Protein AF-A0A659UKP2-F1 (afdb_monomer)

Secondary structure (DSSP, 8-state):
---SEEEEE-SSSEEEEETTT--EEEEEEETTEEEEEPPHHHHHHHHHHHHHHHHHHHHHHHHHHHHHHHHHHHHHHHSPPHHHHHHHHHHHHHHH-

Sequence (97 aa):
ETDRYRLEKSATGYIRMDTQTGAMSICEERSGQLVCKMAADERAAYQDEVDRLQASMKAMDERVTRLENSLSARLESKLPSEEDFNKTMSYMERFLK

Structure (mmCIF, N/CA/C/O backbone):
data_AF-A0A659UKP2-F1
#
_entry.id   AF-A0A659UKP2-F1
#
loop_
_atom_site.group_PDB
_atom_site.id
_atom_site.type_symbol
_atom_site.label_atom_id
_atom_site.label_alt_id
_atom_site.label_comp_id
_atom_site.label_asym_id
_atom_site.label_entity_id
_atom_site.label_seq_id
_atom_site.pdbx_PDB_ins_code
_atom_site.Cartn_x
_atom_site.Cartn_y
_atom_site.Cartn_z
_atom_site.occupancy
_atom_site.B_iso_or_equiv
_atom_site.auth_seq_id
_atom_site.auth_comp_id
_atom_site.auth_asym_id
_atom_site.auth_atom_id
_atom_site.pdbx_PDB_model_num
ATOM 1 N N . GLU A 1 1 ? -21.501 16.926 7.391 1.00 46.84 1 GLU A N 1
ATOM 2 C CA . GLU A 1 1 ? -20.399 16.152 7.987 1.00 46.84 1 GLU A CA 1
ATOM 3 C C . GLU A 1 1 ? -20.988 14.817 8.412 1.00 46.84 1 GLU A C 1
ATOM 5 O O . GLU A 1 1 ? -21.889 14.799 9.237 1.00 46.84 1 GLU A O 1
ATOM 10 N N . THR A 1 2 ? -20.674 13.734 7.704 1.00 59.88 2 THR A N 1
ATOM 11 C CA . THR A 1 2 ? -21.213 12.403 8.023 1.00 59.88 2 THR A CA 1
ATOM 12 C C . THR A 1 2 ? -20.352 11.792 9.114 1.00 59.88 2 THR A C 1
ATOM 14 O O . THR A 1 2 ? -19.177 11.526 8.860 1.00 59.88 2 THR A O 1
ATOM 17 N N . ASP A 1 3 ? -20.929 11.573 10.296 1.00 82.12 3 ASP A N 1
ATOM 18 C CA . ASP A 1 3 ? -20.297 10.810 11.373 1.00 82.12 3 ASP A CA 1
ATOM 19 C C . ASP A 1 3 ? -19.923 9.417 10.852 1.00 82.12 3 ASP A C 1
ATOM 21 O O . ASP A 1 3 ? -20.759 8.519 10.698 1.00 82.12 3 ASP A O 1
ATOM 25 N N . ARG A 1 4 ? -18.639 9.255 10.518 1.00 85.31 4 ARG A N 1
ATOM 26 C CA . ARG A 1 4 ? -18.093 8.006 9.981 1.00 85.31 4 ARG A CA 1
ATOM 27 C C . ARG A 1 4 ? -18.159 6.880 11.007 1.00 85.31 4 ARG A C 1
ATOM 29 O O . ARG A 1 4 ? -18.261 5.723 10.629 1.00 85.31 4 ARG A O 1
ATOM 36 N N . TYR A 1 5 ? -18.100 7.201 12.294 1.00 87.12 5 TYR A N 1
ATOM 37 C CA . TYR A 1 5 ? -18.117 6.203 13.353 1.00 87.12 5 TYR A CA 1
ATOM 38 C C . TYR A 1 5 ? -19.330 6.397 14.249 1.00 87.12 5 TYR A C 1
ATOM 40 O O . TYR A 1 5 ? -19.558 7.485 14.768 1.00 87.12 5 TYR A O 1
ATOM 48 N N . ARG A 1 6 ? -20.077 5.315 14.469 1.00 89.12 6 ARG A N 1
ATOM 49 C CA . ARG A 1 6 ? -21.192 5.263 15.414 1.00 89.12 6 ARG A CA 1
ATOM 50 C C . ARG A 1 6 ? -20.811 4.394 16.602 1.00 89.12 6 ARG A C 1
ATOM 52 O O . ARG A 1 6 ? -20.290 3.296 16.416 1.00 89.12 6 ARG A O 1
ATOM 59 N N . LEU A 1 7 ? -21.070 4.882 17.810 1.00 89.50 7 LEU A N 1
ATOM 60 C CA . LEU A 1 7 ? -20.814 4.150 19.045 1.00 89.50 7 LEU A CA 1
ATOM 61 C C . LEU A 1 7 ? -22.141 3.727 19.680 1.00 89.50 7 LEU A C 1
ATOM 63 O O . LEU A 1 7 ? -23.002 4.573 19.912 1.00 89.50 7 LEU A O 1
ATOM 67 N N . GLU A 1 8 ? -22.300 2.444 19.993 1.00 89.25 8 GLU A N 1
ATOM 68 C CA . GLU A 1 8 ? -23.457 1.928 20.727 1.00 89.25 8 GLU A CA 1
ATOM 69 C C . GLU A 1 8 ? -23.027 1.146 21.966 1.00 89.25 8 GLU A C 1
ATOM 71 O O . GLU A 1 8 ? -22.013 0.450 21.978 1.00 89.25 8 GLU A O 1
ATOM 76 N N . LYS A 1 9 ? -23.802 1.278 23.043 1.00 88.69 9 LYS A N 1
ATOM 77 C CA . LYS A 1 9 ? -23.562 0.555 24.292 1.00 88.69 9 LYS A CA 1
ATOM 78 C C . LYS A 1 9 ? -24.114 -0.866 24.169 1.00 88.69 9 LYS A C 1
ATOM 80 O O . LYS A 1 9 ? -25.272 -1.038 23.802 1.00 88.69 9 LYS A O 1
ATOM 85 N N . SER A 1 10 ? -23.309 -1.872 24.504 1.00 83.31 10 SER A N 1
ATOM 86 C CA . SER A 1 10 ? -23.717 -3.281 24.535 1.00 83.31 10 SER A CA 1
ATOM 87 C C . SER A 1 10 ? -23.745 -3.816 25.971 1.00 83.31 10 SER A C 1
ATOM 89 O O . SER A 1 10 ? -23.403 -3.113 26.923 1.00 83.31 10 SER A O 1
ATOM 91 N N . ALA A 1 11 ? -24.154 -5.075 26.146 1.00 79.88 11 ALA A N 1
ATOM 92 C CA . ALA A 1 11 ? -24.189 -5.720 27.459 1.00 79.88 11 ALA A CA 1
ATOM 93 C C . ALA A 1 11 ? -22.798 -5.869 28.108 1.00 79.88 11 ALA A C 1
ATOM 95 O O . ALA A 1 11 ? -22.697 -5.910 29.331 1.00 79.88 11 ALA A O 1
ATOM 96 N N . THR A 1 12 ? -21.732 -5.952 27.306 1.00 75.44 12 THR A N 1
ATOM 97 C CA . THR A 1 12 ? -20.364 -6.248 27.767 1.00 75.44 12 THR A CA 1
ATOM 98 C C . THR A 1 12 ? -19.380 -5.093 27.568 1.00 75.44 12 THR A C 1
ATOM 100 O O . THR A 1 12 ? -18.218 -5.218 27.946 1.00 75.44 12 THR A O 1
ATOM 103 N N . GLY A 1 13 ? -19.816 -3.966 27.000 1.00 84.56 13 GLY A N 1
ATOM 104 C CA . GLY A 1 13 ? -18.958 -2.816 26.722 1.00 84.56 13 GLY A CA 1
ATOM 105 C C . GLY A 1 13 ? -19.581 -1.879 25.695 1.00 84.56 13 GLY A C 1
ATOM 106 O O . GLY A 1 13 ? -20.751 -1.509 25.799 1.00 84.56 13 GLY A O 1
ATOM 107 N N . TYR A 1 14 ? -18.798 -1.501 24.692 1.00 89.75 14 TYR A N 1
ATOM 108 C CA . TYR A 1 14 ? -19.236 -0.644 23.595 1.00 89.75 14 TYR A CA 1
ATOM 109 C C . TYR A 1 14 ? -18.950 -1.311 22.253 1.00 89.75 14 TYR A C 1
ATOM 111 O O . TYR A 1 14 ? -18.013 -2.094 22.121 1.00 89.75 14 TYR A O 1
ATOM 119 N N . ILE A 1 15 ? -19.753 -0.992 21.248 1.00 89.06 15 ILE A N 1
ATOM 120 C CA . ILE A 1 15 ? -19.542 -1.389 19.860 1.00 89.06 15 ILE A CA 1
ATOM 121 C C . ILE A 1 15 ? -19.331 -0.115 19.053 1.00 89.06 15 ILE A C 1
ATOM 123 O O . ILE A 1 15 ? -20.155 0.798 19.093 1.00 89.06 15 ILE A O 1
ATOM 127 N N . ARG A 1 16 ? -18.218 -0.048 18.326 1.00 89.25 16 ARG A N 1
ATOM 128 C CA . ARG A 1 16 ? -17.949 1.000 17.341 1.00 89.25 16 ARG A CA 1
ATOM 129 C C . ARG A 1 16 ? -18.208 0.438 15.952 1.00 89.25 16 ARG A C 1
ATOM 131 O O . ARG A 1 16 ? -17.604 -0.565 15.600 1.00 89.25 16 ARG A O 1
ATOM 138 N N . MET A 1 17 ? -19.037 1.107 15.165 1.00 87.12 17 MET A N 1
ATOM 139 C CA . MET A 1 17 ? -19.316 0.759 13.774 1.00 87.12 17 MET A CA 1
ATOM 140 C C . MET A 1 17 ? -18.786 1.849 12.839 1.00 87.12 17 MET A C 1
ATOM 142 O O . MET A 1 17 ? -19.101 3.023 13.041 1.00 87.12 17 MET A O 1
ATOM 146 N N . ASP A 1 18 ? -18.010 1.477 11.821 1.00 86.88 18 ASP A N 1
ATOM 147 C CA . ASP A 1 18 ? -17.703 2.359 10.686 1.00 86.88 18 ASP A CA 1
ATOM 148 C C . ASP A 1 18 ? -18.903 2.353 9.721 1.00 86.88 18 ASP A C 1
ATOM 150 O O . ASP A 1 18 ? -19.259 1.319 9.158 1.00 86.88 18 ASP A O 1
ATOM 154 N N . THR A 1 19 ? -19.559 3.500 9.546 1.00 86.44 19 THR A N 1
ATOM 155 C CA . THR A 1 19 ? -20.766 3.656 8.719 1.00 86.44 19 THR A CA 1
ATOM 156 C C . THR A 1 19 ? -20.485 3.564 7.218 1.00 86.44 19 THR A C 1
ATOM 158 O O . THR A 1 19 ? -21.426 3.427 6.439 1.00 86.44 19 THR A O 1
ATOM 161 N N . GLN A 1 20 ? -19.216 3.611 6.800 1.00 84.56 20 GLN A N 1
ATOM 162 C CA . GLN A 1 20 ? -18.814 3.462 5.401 1.00 84.56 20 GLN A CA 1
ATOM 163 C C . GLN A 1 20 ? -18.540 2.005 5.032 1.00 84.56 20 GLN A C 1
ATOM 165 O O . GLN A 1 20 ? -18.859 1.590 3.921 1.00 84.56 20 GLN A O 1
ATOM 170 N N . THR A 1 21 ? -17.941 1.234 5.944 1.00 81.62 21 THR A N 1
ATOM 171 C CA . THR A 1 21 ? -17.514 -0.149 5.668 1.00 81.62 21 THR A CA 1
ATOM 172 C C . THR A 1 21 ? -18.398 -1.205 6.329 1.00 81.62 21 THR A C 1
ATOM 174 O O . THR A 1 21 ? -18.353 -2.365 5.934 1.00 81.62 21 THR A O 1
ATOM 177 N N . GLY A 1 22 ? -19.192 -0.828 7.337 1.00 85.00 22 GLY A N 1
ATOM 178 C CA . GLY A 1 22 ? -19.959 -1.755 8.174 1.00 85.00 22 GLY A CA 1
ATOM 179 C C . GLY A 1 22 ? -19.111 -2.511 9.202 1.00 85.00 22 GLY A C 1
ATOM 180 O O . GLY A 1 22 ? -19.635 -3.367 9.912 1.00 85.00 22 GLY A O 1
ATOM 181 N N . ALA A 1 23 ? -17.812 -2.212 9.302 1.00 80.94 23 ALA A N 1
ATOM 182 C CA . ALA A 1 23 ? -16.916 -2.888 10.230 1.00 80.94 23 ALA A CA 1
ATOM 183 C C . ALA A 1 23 ? -17.274 -2.554 11.686 1.00 80.94 23 ALA A C 1
ATOM 185 O O . ALA A 1 23 ? -17.458 -1.385 12.038 1.00 80.94 23 ALA A O 1
ATOM 186 N N . MET A 1 24 ? -17.370 -3.584 12.531 1.00 84.56 24 MET A N 1
ATOM 187 C CA . MET A 1 24 ? -17.715 -3.461 13.947 1.00 84.56 24 MET A CA 1
ATOM 188 C C . MET A 1 24 ? -16.522 -3.830 14.827 1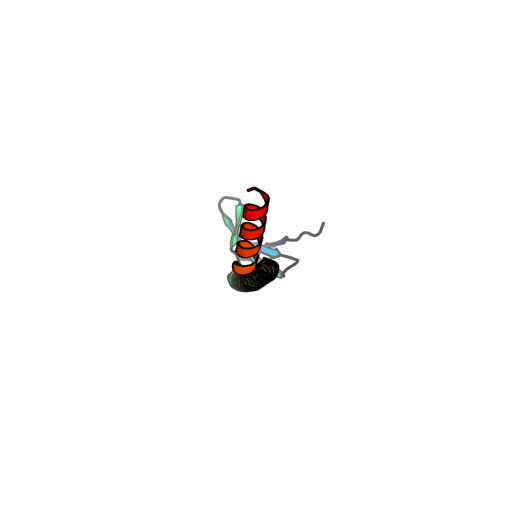.00 84.56 24 MET A C 1
ATOM 190 O O . MET A 1 24 ? -15.962 -4.913 14.701 1.00 84.56 24 MET A O 1
ATOM 194 N N . SER A 1 25 ? -16.170 -2.961 15.769 1.00 84.12 25 SER A N 1
ATOM 195 C CA . SER A 1 25 ? -15.134 -3.196 16.776 1.00 84.12 25 SER A CA 1
ATOM 196 C C . SER A 1 25 ? -15.765 -3.246 18.169 1.00 84.12 25 SER A C 1
ATOM 198 O O . SER A 1 25 ? -16.612 -2.413 18.493 1.00 84.12 25 SER A O 1
ATOM 200 N N . ILE A 1 26 ? -15.324 -4.174 19.022 1.00 86.62 26 ILE A N 1
ATOM 201 C CA . ILE A 1 26 ? -15.719 -4.201 20.438 1.00 86.62 26 ILE A CA 1
ATOM 202 C C . ILE A 1 26 ? -14.745 -3.328 21.222 1.00 86.62 26 ILE A C 1
ATOM 204 O O . ILE A 1 26 ? -13.528 -3.512 21.141 1.00 86.62 26 ILE A O 1
ATOM 208 N N . CYS A 1 27 ? -15.274 -2.388 21.993 1.00 87.69 27 CYS A N 1
ATOM 209 C CA . CYS A 1 27 ? -14.499 -1.466 22.797 1.00 87.69 27 CYS A CA 1
ATOM 210 C C . CYS A 1 27 ? -14.766 -1.658 24.289 1.00 87.69 27 CYS A C 1
ATOM 212 O O . CYS A 1 27 ? -15.901 -1.843 24.730 1.00 87.69 27 CYS A O 1
ATOM 214 N N . GLU A 1 28 ? -13.691 -1.595 25.065 1.00 87.50 28 GLU A N 1
ATOM 215 C CA . GLU A 1 28 ? -13.691 -1.705 26.520 1.00 87.50 28 GLU A CA 1
ATOM 216 C C . GLU A 1 28 ? -13.171 -0.397 27.112 1.00 87.50 28 GLU A C 1
ATOM 218 O O . GLU A 1 28 ? -12.265 0.229 26.558 1.00 87.50 28 GLU A O 1
ATOM 223 N N . GLU A 1 29 ? -13.709 0.011 28.257 1.00 85.56 29 GLU A N 1
ATOM 224 C CA . GLU A 1 29 ? -13.163 1.146 28.992 1.00 85.56 29 GLU A CA 1
ATOM 225 C C . GLU A 1 29 ? -11.923 0.703 29.777 1.00 85.56 29 GLU A C 1
ATOM 227 O O . GLU A 1 29 ? -11.964 -0.242 30.567 1.00 85.56 29 GLU A O 1
ATOM 232 N N . ARG A 1 30 ? -10.793 1.367 29.537 1.00 84.81 30 ARG A N 1
ATOM 233 C CA . ARG A 1 30 ? -9.517 1.122 30.210 1.00 84.81 30 ARG A CA 1
ATOM 234 C C . ARG A 1 30 ? -8.915 2.457 30.611 1.00 84.81 30 ARG A C 1
ATOM 236 O O . ARG A 1 30 ? -8.678 3.310 29.763 1.00 84.81 30 ARG A O 1
ATOM 243 N N . SER A 1 31 ? -8.670 2.636 31.907 1.00 85.88 31 SER A N 1
ATOM 244 C CA . SER A 1 31 ? -8.059 3.858 32.452 1.00 85.88 31 SER A CA 1
ATOM 245 C C . SER A 1 31 ? -8.794 5.149 32.051 1.00 85.88 31 SER A C 1
ATOM 247 O O . SER A 1 31 ? -8.159 6.154 31.742 1.00 85.88 31 SER A O 1
ATOM 249 N N . GLY A 1 32 ? -10.133 5.116 32.016 1.00 85.00 32 GLY A N 1
ATOM 250 C CA . GLY A 1 32 ? -10.966 6.263 31.629 1.00 85.00 32 GLY A CA 1
ATOM 251 C C . GLY A 1 32 ? -10.951 6.592 30.131 1.00 85.00 32 GLY A C 1
ATOM 252 O O . GLY A 1 32 ? -11.417 7.657 29.735 1.00 85.00 32 GLY A O 1
ATOM 253 N N . GLN A 1 33 ? -10.408 5.705 29.292 1.00 83.81 33 GLN A N 1
ATOM 254 C CA . GLN A 1 33 ? -10.441 5.819 27.836 1.00 83.81 33 GLN A CA 1
ATOM 255 C C . GLN A 1 33 ? -11.112 4.598 27.217 1.00 83.81 33 GLN A C 1
ATOM 257 O O . GLN A 1 33 ? -10.982 3.476 27.707 1.00 83.81 33 GLN A O 1
ATOM 262 N N . LEU A 1 34 ? -11.809 4.808 26.105 1.00 83.00 34 LEU A N 1
ATOM 263 C CA . LEU A 1 34 ? -12.421 3.721 25.361 1.00 83.00 34 LEU A CA 1
ATOM 264 C C . LEU A 1 34 ? -11.408 3.115 24.383 1.00 83.00 34 LEU A C 1
ATOM 266 O O . LEU A 1 34 ? -10.956 3.782 23.454 1.00 83.00 34 LEU A O 1
ATOM 270 N N . VAL A 1 35 ? -11.063 1.844 24.580 1.00 85.62 35 VAL A N 1
ATOM 271 C CA . VAL A 1 35 ? -10.093 1.115 23.755 1.00 85.62 35 VAL A CA 1
ATOM 272 C C . VAL A 1 35 ? -10.822 0.067 22.924 1.00 85.62 35 VAL A C 1
ATOM 274 O O . VAL A 1 35 ? -11.346 -0.910 23.457 1.00 85.62 35 VAL A O 1
ATOM 277 N N . CYS A 1 36 ? -10.841 0.261 21.606 1.00 85.00 36 CYS A N 1
ATOM 278 C CA . CYS A 1 36 ? -11.460 -0.661 20.658 1.00 85.00 36 CYS A CA 1
ATOM 279 C C . CYS A 1 36 ? -10.471 -1.740 20.213 1.00 85.00 36 CYS A C 1
ATOM 281 O O . CYS A 1 36 ? -9.420 -1.434 19.652 1.00 85.00 36 CYS A O 1
ATOM 283 N N . LYS A 1 37 ? -10.815 -3.012 20.433 1.00 75.25 37 LYS A N 1
ATOM 284 C CA . LYS A 1 37 ? -10.113 -4.136 1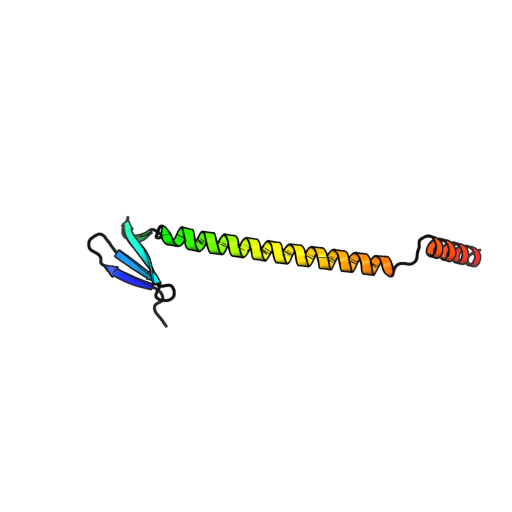9.810 1.00 75.25 37 LYS A CA 1
ATOM 285 C C . LYS A 1 37 ? -10.589 -4.253 18.365 1.00 75.25 37 LYS A C 1
ATOM 287 O O . LYS A 1 37 ? -11.794 -4.294 18.118 1.00 75.25 37 LYS A O 1
ATOM 292 N N . MET A 1 38 ? -9.642 -4.320 17.433 1.00 67.69 38 MET A N 1
ATOM 293 C CA . MET A 1 38 ? -9.938 -4.665 16.041 1.00 67.69 38 MET A CA 1
ATOM 294 C C . MET A 1 38 ? -10.617 -6.034 16.005 1.00 67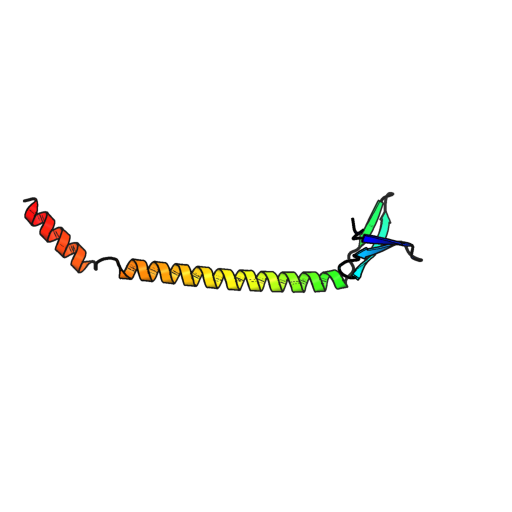.69 38 MET A C 1
ATOM 296 O O . MET A 1 38 ? -10.169 -6.957 16.698 1.00 67.69 38 MET A O 1
ATOM 300 N N . ALA A 1 39 ? -11.701 -6.162 15.242 1.00 65.38 39 ALA A N 1
ATOM 301 C CA . ALA A 1 39 ? -12.348 -7.457 15.073 1.00 65.38 39 ALA A CA 1
ATOM 302 C C . ALA A 1 39 ? -11.383 -8.411 14.359 1.00 65.38 39 ALA A C 1
ATOM 304 O O . ALA A 1 39 ? -10.589 -7.994 13.516 1.00 65.38 39 ALA A O 1
ATOM 305 N N . ALA A 1 40 ? -11.419 -9.697 14.707 1.00 57.97 40 ALA A N 1
ATOM 306 C CA . ALA A 1 40 ? -10.550 -10.696 14.083 1.00 57.97 40 ALA A CA 1
ATOM 307 C C . ALA A 1 40 ? -10.710 -10.720 12.548 1.00 57.97 40 ALA A C 1
ATOM 309 O O . ALA A 1 40 ? -9.723 -10.891 11.836 1.00 57.97 40 ALA A O 1
ATOM 310 N N . ASP A 1 41 ? -11.918 -10.436 12.061 1.00 56.31 41 ASP A N 1
ATOM 311 C CA . ASP A 1 41 ? -12.270 -10.414 10.639 1.00 56.31 41 ASP A CA 1
ATOM 312 C C . ASP A 1 41 ? -11.647 -9.226 9.889 1.00 56.31 41 ASP A C 1
ATOM 314 O O . ASP A 1 41 ? -11.336 -9.330 8.703 1.00 56.31 41 ASP A O 1
ATOM 318 N N . GLU A 1 42 ? -11.367 -8.115 10.582 1.00 63.12 42 GLU A N 1
ATOM 319 C CA . GLU A 1 42 ? -10.662 -6.978 9.982 1.00 63.12 42 GLU A CA 1
ATOM 320 C C . GLU A 1 42 ? -9.233 -7.375 9.598 1.00 63.12 42 GLU A C 1
ATOM 322 O O . GLU A 1 42 ? -8.733 -6.923 8.574 1.00 63.12 42 GLU A O 1
ATOM 327 N N . ARG A 1 43 ? -8.576 -8.270 10.353 1.00 71.06 43 ARG A N 1
ATOM 328 C CA . ARG A 1 43 ? -7.212 -8.713 10.011 1.00 71.06 43 ARG A CA 1
ATOM 329 C C . ARG A 1 43 ? -7.156 -9.472 8.692 1.00 71.06 43 ARG A C 1
ATOM 331 O O . ARG A 1 43 ? -6.191 -9.282 7.963 1.00 71.06 43 ARG A O 1
ATOM 338 N N . ALA A 1 44 ? -8.155 -10.301 8.393 1.00 74.62 44 ALA A N 1
ATOM 339 C CA . ALA A 1 44 ? -8.208 -11.032 7.129 1.00 74.62 44 ALA A CA 1
ATOM 340 C C . ALA A 1 44 ? -8.402 -10.067 5.951 1.00 74.62 44 ALA A C 1
ATOM 342 O O . ALA A 1 44 ? -7.613 -10.087 5.015 1.00 74.62 44 ALA A O 1
ATOM 343 N N . ALA A 1 45 ? -9.355 -9.135 6.060 1.00 74.94 45 ALA A N 1
ATOM 344 C CA . ALA A 1 45 ? -9.573 -8.115 5.034 1.00 74.94 45 ALA A CA 1
ATOM 345 C C . ALA A 1 45 ? -8.344 -7.208 4.824 1.00 74.94 45 ALA A C 1
ATOM 347 O O . ALA A 1 45 ? -8.014 -6.852 3.693 1.00 74.94 45 ALA A O 1
ATOM 348 N N . TYR A 1 46 ? -7.637 -6.848 5.903 1.00 80.44 46 TYR A N 1
ATOM 349 C CA . TYR A 1 46 ? -6.381 -6.105 5.796 1.00 80.44 46 TYR A CA 1
ATOM 350 C C . TYR A 1 46 ? -5.271 -6.936 5.155 1.00 80.44 46 TYR A C 1
ATOM 352 O O . TYR A 1 46 ? -4.507 -6.389 4.365 1.00 80.44 46 TYR A O 1
ATOM 360 N N . GLN A 1 47 ? -5.176 -8.229 5.468 1.00 84.81 47 GLN A N 1
ATOM 361 C CA . GLN A 1 47 ? -4.188 -9.108 4.852 1.00 84.81 47 GLN A CA 1
ATOM 362 C C . GLN A 1 47 ? -4.443 -9.261 3.348 1.00 84.81 47 GLN A C 1
ATOM 364 O O . GLN A 1 47 ? -3.510 -9.108 2.568 1.00 84.81 47 GLN A O 1
ATOM 369 N N . ASP A 1 48 ? -5.698 -9.446 2.938 1.00 87.69 48 ASP A N 1
ATOM 370 C CA . ASP A 1 48 ? -6.076 -9.539 1.524 1.00 87.69 48 ASP A CA 1
ATOM 371 C C . ASP A 1 48 ? -5.721 -8.256 0.753 1.00 87.69 48 ASP A C 1
ATOM 373 O O . ASP A 1 48 ? -5.192 -8.309 -0.361 1.00 87.69 48 ASP A O 1
ATOM 377 N N . GLU A 1 49 ? -5.967 -7.081 1.345 1.00 90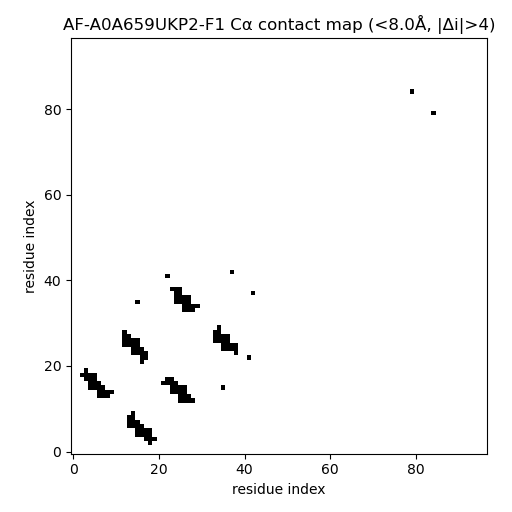.75 49 GLU A N 1
ATOM 378 C CA . GLU A 1 49 ? -5.607 -5.805 0.716 1.00 90.75 49 GLU A CA 1
ATOM 379 C C . GLU A 1 49 ? -4.084 -5.597 0.679 1.00 90.75 49 GLU A C 1
ATOM 381 O O . GLU A 1 49 ? -3.560 -5.088 -0.314 1.00 90.75 49 GLU A O 1
ATOM 386 N N . VAL A 1 50 ? -3.348 -6.032 1.708 1.00 95.50 50 VAL A N 1
ATOM 387 C CA . VAL A 1 50 ? -1.875 -6.029 1.701 1.00 95.50 50 VAL A CA 1
ATOM 388 C C . VAL A 1 50 ? -1.342 -6.912 0.575 1.00 95.50 50 VAL A C 1
ATOM 390 O O . VAL A 1 50 ? -0.497 -6.456 -0.199 1.00 95.50 50 VAL A O 1
ATOM 393 N N . ASP A 1 51 ? -1.861 -8.128 0.431 1.00 96.44 51 ASP A N 1
ATOM 394 C CA . ASP A 1 51 ? -1.437 -9.071 -0.605 1.00 96.44 51 ASP A CA 1
ATOM 395 C C . ASP A 1 51 ? -1.733 -8.515 -2.007 1.00 96.44 51 ASP A C 1
ATOM 397 O O . ASP A 1 51 ? -0.887 -8.554 -2.909 1.00 96.44 51 ASP A O 1
ATOM 401 N N . ARG A 1 52 ? -2.907 -7.898 -2.190 1.00 96.88 52 ARG A N 1
ATOM 402 C CA . ARG A 1 52 ? -3.283 -7.213 -3.433 1.00 96.88 52 ARG A CA 1
ATOM 403 C C . ARG A 1 52 ? -2.352 -6.042 -3.754 1.00 96.88 52 ARG A C 1
ATOM 405 O O . ARG A 1 52 ? -1.941 -5.882 -4.908 1.00 96.88 52 ARG A O 1
ATOM 412 N N . LEU A 1 53 ? -2.021 -5.213 -2.765 1.00 97.44 53 LEU A N 1
ATOM 413 C CA . LEU A 1 53 ? -1.114 -4.078 -2.942 1.00 97.44 53 LEU A CA 1
ATOM 414 C C . LEU A 1 53 ? 0.298 -4.547 -3.300 1.00 97.44 53 LEU A C 1
ATOM 416 O O . LEU A 1 53 ? 0.890 -4.017 -4.241 1.00 97.44 53 LEU A O 1
ATOM 420 N N . GLN A 1 54 ? 0.807 -5.581 -2.629 1.00 97.88 54 GLN A N 1
ATOM 421 C CA . GLN A 1 54 ? 2.099 -6.189 -2.950 1.00 97.88 54 GLN A CA 1
ATOM 422 C C . GLN A 1 54 ? 2.128 -6.751 -4.378 1.00 97.88 54 GLN A C 1
ATOM 424 O O . GLN A 1 54 ? 3.091 -6.517 -5.113 1.00 97.88 54 GLN A O 1
ATOM 429 N N . ALA A 1 55 ? 1.059 -7.426 -4.811 1.00 98.00 55 ALA A N 1
ATOM 430 C CA . ALA A 1 55 ? 0.937 -7.917 -6.182 1.00 98.00 55 ALA A CA 1
ATOM 431 C C . ALA A 1 55 ? 0.948 -6.773 -7.212 1.00 98.00 55 ALA A C 1
ATOM 433 O O . ALA A 1 55 ? 1.623 -6.866 -8.239 1.00 98.00 55 ALA A O 1
ATOM 434 N N . SER A 1 56 ? 0.250 -5.669 -6.924 1.00 97.44 56 SER A N 1
ATOM 435 C CA . SER A 1 56 ? 0.242 -4.474 -7.777 1.00 97.44 56 SER A CA 1
ATOM 436 C C . SER A 1 56 ? 1.628 -3.828 -7.871 1.00 97.44 56 SER A C 1
ATOM 438 O O . SER A 1 56 ? 2.095 -3.531 -8.971 1.00 97.44 56 SER A O 1
ATOM 440 N N . MET A 1 57 ? 2.323 -3.673 -6.738 1.00 98.12 57 MET A N 1
ATOM 441 C CA . MET A 1 57 ? 3.689 -3.142 -6.704 1.00 98.12 57 MET A CA 1
ATOM 442 C C . MET A 1 57 ? 4.643 -3.995 -7.538 1.00 98.12 57 MET A C 1
ATOM 444 O O . MET A 1 57 ? 5.363 -3.452 -8.371 1.00 98.12 57 MET A O 1
ATOM 448 N N . LYS A 1 58 ? 4.595 -5.323 -7.383 1.00 98.12 58 LYS A N 1
ATOM 449 C CA . LYS A 1 58 ? 5.410 -6.244 -8.184 1.00 98.12 58 LYS A CA 1
ATOM 450 C C . LYS A 1 58 ? 5.121 -6.103 -9.681 1.00 98.12 58 LYS A C 1
ATOM 452 O O . LYS A 1 58 ? 6.045 -6.010 -10.482 1.00 98.12 58 LYS A O 1
ATOM 457 N N . ALA A 1 59 ? 3.848 -6.033 -10.067 1.00 97.88 59 ALA A N 1
ATOM 458 C CA . ALA A 1 59 ? 3.469 -5.866 -11.468 1.00 97.88 59 ALA A CA 1
ATOM 459 C C . ALA A 1 59 ? 3.933 -4.518 -12.052 1.00 97.88 59 ALA A C 1
ATOM 461 O O . ALA A 1 59 ? 4.258 -4.434 -13.239 1.00 97.88 59 ALA A O 1
ATOM 462 N N . MET A 1 60 ? 3.950 -3.452 -11.246 1.00 97.62 60 MET A N 1
ATOM 463 C CA . MET A 1 60 ? 4.492 -2.158 -11.661 1.00 97.62 60 MET A CA 1
ATOM 464 C C . MET A 1 60 ? 6.010 -2.199 -11.804 1.00 97.62 60 MET A C 1
ATOM 466 O O . MET A 1 60 ? 6.511 -1.743 -12.829 1.00 97.62 60 MET A O 1
ATOM 470 N N . ASP A 1 61 ? 6.716 -2.783 -10.840 1.00 97.75 61 ASP A N 1
ATOM 471 C CA . ASP A 1 61 ? 8.172 -2.936 -10.872 1.00 97.75 61 ASP A CA 1
ATOM 472 C C . ASP A 1 61 ? 8.619 -3.706 -12.125 1.00 97.75 61 ASP A C 1
ATOM 474 O O . ASP A 1 61 ? 9.388 -3.196 -12.937 1.00 97.75 61 ASP A O 1
ATOM 478 N N . GLU A 1 62 ? 7.986 -4.849 -12.409 1.00 97.56 62 GLU A N 1
ATOM 479 C CA . GLU A 1 62 ? 8.243 -5.625 -13.628 1.00 97.56 62 GLU A CA 1
ATOM 480 C C . GLU A 1 62 ? 8.009 -4.814 -14.914 1.00 97.56 62 GLU A C 1
ATOM 482 O O . GLU A 1 62 ? 8.708 -4.993 -15.917 1.00 97.56 62 GLU A O 1
ATOM 487 N N . ARG A 1 63 ? 7.004 -3.929 -14.930 1.00 97.00 63 ARG A N 1
ATOM 488 C CA . ARG A 1 63 ? 6.747 -3.045 -16.078 1.00 97.00 63 ARG A CA 1
ATOM 489 C C . ARG A 1 63 ? 7.834 -1.990 -16.219 1.00 97.00 63 ARG A C 1
ATOM 491 O O . ARG A 1 63 ? 8.248 -1.737 -17.349 1.00 97.00 63 ARG A O 1
ATOM 498 N N . VAL A 1 64 ? 8.273 -1.391 -15.114 1.00 97.19 64 VAL A N 1
ATOM 499 C CA . VAL A 1 64 ? 9.352 -0.398 -15.099 1.00 97.19 64 VAL A CA 1
ATOM 500 C C . VAL A 1 64 ? 10.643 -1.033 -15.602 1.00 97.19 64 VAL A C 1
ATOM 502 O O . VAL A 1 64 ? 11.181 -0.551 -16.594 1.00 97.19 64 VAL A O 1
ATOM 505 N N . THR A 1 65 ? 11.052 -2.182 -15.059 1.00 96.1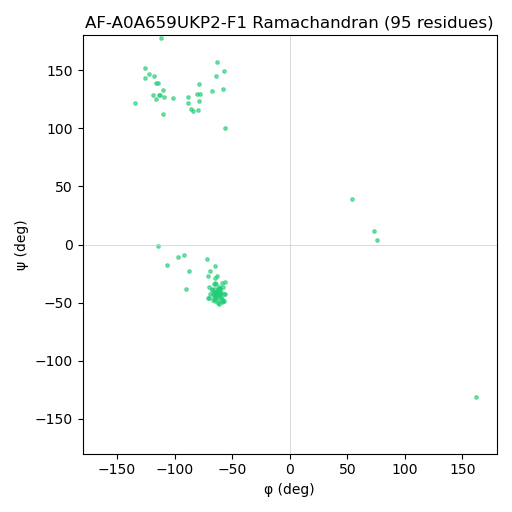2 65 THR A N 1
ATOM 506 C CA . THR A 1 65 ? 12.257 -2.895 -15.513 1.00 96.12 65 THR A CA 1
ATOM 507 C C . THR A 1 65 ? 12.207 -3.220 -17.007 1.00 96.12 65 THR A C 1
ATOM 509 O O . THR A 1 65 ? 13.186 -3.034 -17.729 1.00 96.12 65 THR A O 1
ATOM 512 N N . ARG A 1 66 ? 11.056 -3.676 -17.527 1.00 95.31 66 ARG A N 1
ATOM 513 C CA . ARG A 1 66 ? 10.909 -3.916 -18.975 1.00 95.31 66 ARG A CA 1
ATOM 514 C C . ARG A 1 66 ? 11.073 -2.641 -19.797 1.00 95.31 66 ARG A C 1
ATOM 516 O O . ARG A 1 66 ? 11.691 -2.686 -20.860 1.00 95.31 66 ARG A O 1
ATOM 523 N N . LEU A 1 67 ? 10.505 -1.527 -19.339 1.00 95.00 67 LEU A N 1
ATOM 524 C CA . LEU A 1 67 ? 10.622 -0.244 -20.028 1.00 95.00 67 LEU A CA 1
ATOM 525 C C . LEU A 1 67 ? 12.067 0.260 -20.015 1.00 95.00 67 LEU A C 1
ATOM 527 O O . LEU A 1 67 ? 12.563 0.643 -21.073 1.00 95.00 67 LEU A O 1
ATOM 531 N N . GLU A 1 68 ? 12.748 0.189 -18.875 1.00 94.62 68 GLU A N 1
ATOM 532 C CA . GLU A 1 68 ? 14.158 0.567 -18.733 1.00 94.62 68 GLU A CA 1
ATOM 533 C C . GLU A 1 68 ? 15.053 -0.261 -19.658 1.00 94.62 68 GLU A C 1
ATOM 535 O O . GLU A 1 68 ? 15.789 0.305 -20.463 1.00 94.62 68 GLU A O 1
ATOM 540 N N . ASN A 1 69 ? 14.900 -1.587 -19.661 1.00 92.94 69 ASN A N 1
ATOM 541 C CA . ASN A 1 69 ? 15.646 -2.462 -20.569 1.00 92.94 69 ASN A CA 1
ATOM 542 C C . ASN A 1 69 ? 15.375 -2.136 -22.044 1.00 92.94 69 ASN A C 1
ATOM 544 O O . ASN A 1 69 ? 16.293 -2.110 -22.862 1.00 92.94 69 ASN A O 1
ATOM 548 N N . SER A 1 70 ? 14.117 -1.851 -22.398 1.00 91.25 70 SER A N 1
ATOM 549 C CA . SER A 1 70 ?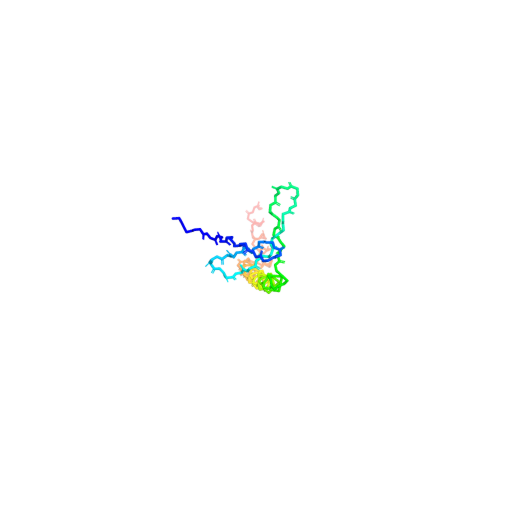 13.763 -1.470 -23.769 1.00 91.25 70 SER A CA 1
ATOM 550 C C . SER A 1 70 ? 14.373 -0.128 -24.183 1.00 91.25 70 SER A C 1
ATOM 552 O O . SER A 1 70 ? 14.721 0.061 -25.349 1.00 91.25 70 SER A O 1
ATOM 554 N N . LEU A 1 71 ? 14.508 0.805 -23.238 1.00 90.19 71 LEU A N 1
ATOM 555 C CA . LEU A 1 71 ? 15.119 2.104 -23.470 1.00 90.19 71 LEU A CA 1
ATOM 556 C C . LEU A 1 71 ? 16.628 1.952 -23.668 1.00 90.19 71 LEU A C 1
ATOM 558 O O . LEU A 1 71 ? 17.150 2.491 -24.643 1.00 90.19 71 LEU A O 1
ATOM 562 N N . SER A 1 72 ? 17.295 1.169 -22.817 1.00 87.62 72 SER A N 1
ATOM 563 C CA . SER A 1 72 ? 18.720 0.844 -22.948 1.00 87.62 72 SER A CA 1
ATOM 564 C C . SER A 1 72 ? 19.023 0.171 -24.286 1.00 87.62 72 SER A C 1
ATOM 566 O O . SER A 1 72 ? 19.868 0.657 -25.030 1.00 87.62 72 SER A O 1
ATOM 5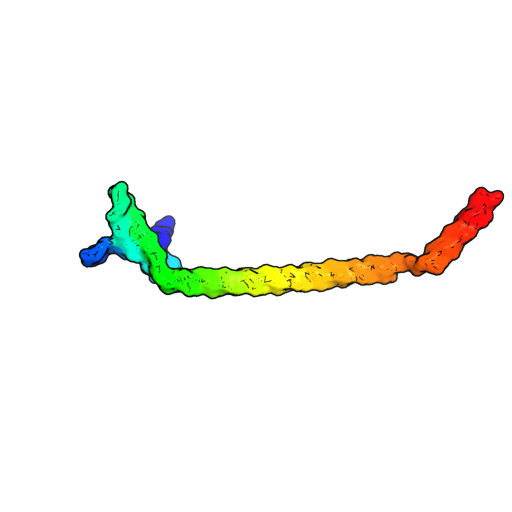68 N N . ALA A 1 73 ? 18.246 -0.846 -24.674 1.00 84.75 73 ALA A N 1
ATOM 569 C CA . ALA A 1 73 ? 18.408 -1.515 -25.968 1.00 84.75 73 ALA A CA 1
ATOM 570 C C . ALA A 1 73 ? 18.213 -0.555 -27.159 1.00 84.75 73 ALA A C 1
ATOM 572 O O . ALA A 1 73 ? 18.922 -0.625 -28.163 1.00 84.75 73 ALA A O 1
ATOM 573 N N . ARG A 1 74 ? 17.265 0.390 -27.058 1.00 86.06 74 ARG A N 1
ATOM 574 C CA . ARG A 1 74 ? 17.078 1.430 -28.083 1.00 86.06 74 ARG A CA 1
ATOM 575 C C . ARG A 1 74 ? 18.247 2.409 -28.137 1.00 86.06 74 ARG A C 1
ATOM 577 O O . ARG A 1 74 ? 18.596 2.839 -29.232 1.00 86.06 74 ARG A O 1
ATOM 584 N N . LEU A 1 75 ? 18.820 2.785 -26.999 1.00 85.19 75 LEU A N 1
ATOM 585 C CA . LEU A 1 75 ? 20.001 3.647 -26.939 1.00 85.19 75 LEU A CA 1
ATOM 586 C C . LEU A 1 75 ? 21.214 2.954 -27.563 1.00 85.19 75 LEU A C 1
ATOM 588 O O . LEU A 1 75 ? 21.825 3.534 -28.453 1.00 85.19 75 LEU A O 1
ATOM 592 N N . GLU A 1 76 ? 21.485 1.703 -27.190 1.00 82.44 76 GLU A N 1
ATOM 593 C CA . GLU A 1 76 ? 22.558 0.886 -27.774 1.00 82.44 76 GLU A CA 1
ATOM 594 C C . GLU A 1 76 ? 22.409 0.750 -29.292 1.00 82.44 76 GLU A C 1
ATOM 596 O O . GLU A 1 76 ? 23.371 0.957 -30.022 1.00 82.44 76 GLU A O 1
ATOM 601 N N . SER A 1 77 ? 21.188 0.529 -29.795 1.00 80.38 77 SER A N 1
ATOM 602 C CA . SER A 1 77 ? 20.936 0.440 -31.243 1.00 80.38 77 SER A CA 1
ATOM 603 C C . SER A 1 77 ? 21.199 1.736 -32.026 1.00 80.38 77 SER A C 1
ATOM 605 O O . SER A 1 77 ? 21.310 1.701 -33.249 1.00 80.38 77 SER A O 1
ATOM 607 N N . LYS A 1 78 ? 21.255 2.889 -31.343 1.00 83.44 78 LYS A N 1
ATOM 608 C CA . LYS A 1 78 ? 21.537 4.200 -31.949 1.00 83.44 78 LYS A CA 1
ATOM 609 C C . LYS A 1 78 ? 23.002 4.611 -31.832 1.00 83.44 78 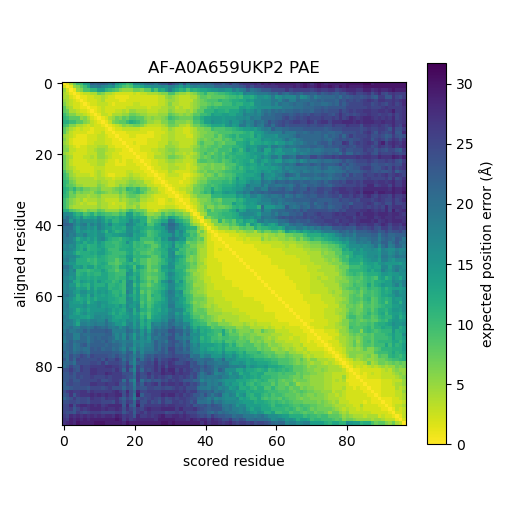LYS A C 1
ATOM 611 O O . LYS A 1 78 ? 23.380 5.618 -32.433 1.00 83.44 78 LYS A O 1
ATOM 616 N N . LEU A 1 79 ? 23.801 3.894 -31.045 1.00 83.25 79 LEU A N 1
ATOM 617 C CA . LEU A 1 79 ? 25.228 4.158 -30.934 1.00 83.25 79 LEU A CA 1
ATOM 618 C C . LEU A 1 79 ? 25.952 3.560 -32.154 1.00 83.25 79 LEU A C 1
ATOM 620 O O . LEU A 1 79 ? 25.610 2.454 -32.577 1.00 83.25 79 LEU A O 1
ATOM 624 N N . PRO A 1 80 ? 26.926 4.278 -32.749 1.00 81.88 80 PRO A N 1
ATOM 625 C CA . PRO A 1 80 ? 27.776 3.718 -33.797 1.00 81.88 80 PRO A CA 1
ATOM 626 C C . PRO A 1 80 ? 28.498 2.464 -33.300 1.00 81.88 80 PRO A C 1
ATOM 628 O O . PRO A 1 80 ? 28.837 2.373 -32.118 1.00 81.88 80 PRO A O 1
ATOM 631 N N . SER A 1 81 ? 28.771 1.517 -34.199 1.00 85.50 81 SER A N 1
ATOM 632 C CA . SER A 1 81 ? 29.576 0.346 -33.848 1.00 85.50 81 SER A CA 1
ATOM 633 C C . SER A 1 81 ? 31.005 0.756 -33.459 1.00 85.50 81 SER A C 1
ATOM 635 O O . SER A 1 81 ? 31.495 1.808 -33.880 1.00 85.50 81 SER A O 1
ATOM 637 N N . GLU A 1 82 ? 31.709 -0.074 -32.680 1.00 81.94 82 GLU A N 1
ATOM 638 C CA . GLU A 1 82 ? 33.120 0.188 -32.347 1.00 81.94 82 GLU A CA 1
ATOM 639 C C . GLU A 1 82 ? 33.998 0.284 -33.602 1.00 81.94 82 GLU A C 1
ATOM 641 O O . GLU A 1 82 ? 34.941 1.074 -33.644 1.00 81.94 82 GLU A O 1
ATOM 646 N N . GLU A 1 83 ? 33.677 -0.479 -34.649 1.00 83.56 83 GLU A N 1
ATOM 647 C CA . GLU A 1 83 ? 34.371 -0.407 -35.935 1.00 83.56 83 GLU A CA 1
ATOM 648 C C . GLU A 1 83 ? 34.166 0.960 -36.602 1.00 83.56 83 GLU A C 1
ATOM 650 O O . GLU A 1 83 ? 35.142 1.596 -37.010 1.00 83.56 83 GLU A O 1
ATOM 655 N N . ASP A 1 84 ? 32.924 1.451 -36.651 1.00 84.69 84 ASP A N 1
ATOM 656 C CA . ASP A 1 84 ? 32.607 2.772 -37.205 1.00 84.69 84 ASP A CA 1
ATOM 657 C C . ASP A 1 84 ? 33.290 3.884 -36.405 1.00 84.69 84 ASP A C 1
ATOM 659 O O . ASP A 1 84 ? 33.882 4.800 -36.984 1.00 84.69 84 ASP A O 1
ATOM 663 N N . PHE A 1 85 ? 33.277 3.781 -35.075 1.00 88.00 85 PHE A N 1
ATOM 664 C CA . PHE A 1 85 ? 33.938 4.738 -34.197 1.00 88.00 85 PHE A CA 1
ATOM 665 C C . PHE A 1 85 ? 35.455 4.762 -34.433 1.00 88.00 85 PHE A C 1
ATOM 667 O O . PHE A 1 85 ? 36.021 5.820 -34.717 1.00 88.00 85 PHE A O 1
ATOM 674 N N . ASN A 1 86 ? 36.113 3.601 -34.429 1.00 86.06 86 ASN A N 1
ATOM 675 C CA . ASN A 1 86 ? 37.553 3.492 -34.676 1.00 86.06 86 ASN A CA 1
ATOM 676 C C . ASN A 1 86 ? 37.942 4.012 -36.065 1.00 86.06 86 ASN A C 1
ATOM 678 O O . ASN A 1 86 ? 38.953 4.701 -36.224 1.00 86.06 86 ASN A O 1
ATOM 682 N N . LYS A 1 87 ? 37.109 3.747 -37.075 1.00 88.62 87 LYS A N 1
ATOM 683 C CA . LYS A 1 87 ? 37.299 4.268 -38.428 1.00 88.62 87 LYS A CA 1
ATOM 684 C C . LYS A 1 87 ? 37.196 5.796 -38.460 1.00 88.62 87 LYS A C 1
ATOM 686 O O . LYS A 1 87 ? 38.053 6.442 -39.064 1.00 88.62 87 LYS A O 1
ATOM 691 N N . THR A 1 88 ? 36.207 6.386 -37.779 1.00 88.25 88 THR A N 1
ATOM 692 C CA . THR A 1 88 ? 36.092 7.853 -37.665 1.00 88.25 88 THR A CA 1
ATOM 693 C C . THR A 1 88 ? 37.271 8.485 -36.926 1.00 88.25 88 THR A C 1
ATOM 695 O O . THR A 1 88 ? 37.792 9.496 -37.398 1.00 88.25 88 THR A O 1
ATOM 698 N N . MET A 1 89 ? 37.767 7.868 -35.848 1.00 87.69 89 MET A N 1
ATOM 699 C CA . MET A 1 89 ? 38.947 8.365 -35.132 1.00 87.69 89 MET A CA 1
ATOM 700 C C . MET A 1 89 ? 40.213 8.286 -35.985 1.00 87.69 89 MET A C 1
ATOM 702 O O . MET A 1 89 ? 40.962 9.257 -36.047 1.00 87.69 89 MET A O 1
ATOM 706 N N . SER A 1 90 ? 40.408 7.203 -36.744 1.00 86.62 90 SER A N 1
ATOM 707 C CA . SER A 1 90 ? 41.534 7.096 -37.681 1.00 86.62 90 SER A CA 1
ATOM 708 C C . SER A 1 90 ? 41.484 8.158 -38.790 1.00 86.62 90 SER A C 1
ATOM 710 O O . SER A 1 90 ? 42.520 8.711 -39.169 1.00 86.62 90 SER A O 1
ATOM 712 N N . TYR A 1 91 ? 40.291 8.488 -39.307 1.00 89.38 91 TYR A N 1
ATOM 713 C CA . TYR A 1 91 ? 40.133 9.594 -40.258 1.00 89.38 91 TYR A CA 1
ATOM 714 C C . TYR A 1 91 ? 40.463 10.951 -39.627 1.00 89.38 91 TYR A C 1
ATOM 716 O O . TYR A 1 91 ? 41.123 11.764 -40.273 1.00 89.38 91 TYR A O 1
ATOM 724 N N . MET A 1 92 ? 40.052 11.185 -38.378 1.00 90.19 92 MET A N 1
ATOM 725 C CA . MET A 1 92 ? 40.342 12.424 -37.653 1.00 90.19 92 MET A CA 1
ATOM 726 C C . MET A 1 92 ? 41.845 12.579 -37.358 1.00 90.19 92 MET A C 1
ATOM 728 O O . MET A 1 92 ? 42.407 13.646 -37.589 1.00 90.19 92 MET A O 1
ATOM 732 N N . GLU A 1 93 ? 42.528 11.509 -36.944 1.00 87.25 93 GLU A N 1
ATOM 733 C CA . GLU A 1 93 ? 43.982 11.499 -36.711 1.00 87.25 93 GLU A CA 1
ATOM 734 C C . GLU A 1 93 ? 44.794 11.800 -37.975 1.00 87.25 93 GLU A C 1
ATOM 736 O O . GLU A 1 93 ? 45.814 12.485 -37.915 1.00 87.25 93 GLU A O 1
ATOM 741 N N . ARG A 1 94 ? 44.339 11.314 -39.136 1.00 87.00 94 ARG A N 1
ATOM 742 C CA . ARG A 1 94 ? 44.959 11.628 -40.434 1.00 87.00 94 ARG A CA 1
ATOM 743 C C . ARG A 1 94 ? 44.760 13.081 -40.857 1.00 87.00 94 ARG A C 1
ATOM 745 O O . ARG A 1 94 ? 45.529 13.553 -41.680 1.00 87.00 94 ARG A O 1
ATOM 752 N N . PHE A 1 95 ? 43.735 13.751 -40.335 1.00 83.38 95 PHE A N 1
ATOM 753 C CA . PHE A 1 95 ? 43.420 15.148 -40.643 1.00 83.38 95 PHE A CA 1
ATOM 754 C C . PHE A 1 95 ? 44.156 16.144 -39.735 1.00 83.38 95 PHE A C 1
ATOM 756 O O . PHE A 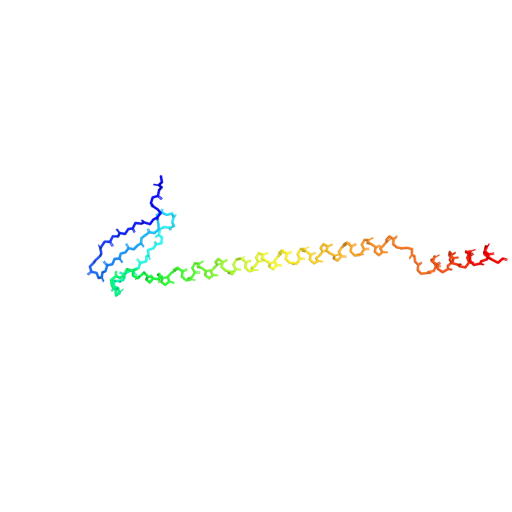1 95 ? 44.307 17.306 -40.097 1.00 83.38 95 PHE A O 1
ATOM 763 N N . LEU A 1 96 ? 44.573 15.701 -38.545 1.00 82.19 96 LEU A N 1
ATOM 764 C CA . LEU A 1 96 ? 45.306 16.500 -37.555 1.00 82.19 96 LEU A CA 1
ATOM 765 C C . LEU A 1 96 ? 46.837 16.393 -37.695 1.00 82.19 96 LEU A C 1
ATOM 767 O O . LEU A 1 96 ? 47.557 17.130 -37.021 1.00 82.19 96 LEU A O 1
ATOM 771 N N . LYS A 1 97 ? 47.324 15.476 -38.537 1.00 62.31 97 LYS A N 1
ATOM 772 C CA . LYS A 1 97 ? 48.720 15.394 -38.989 1.00 62.31 97 LYS A CA 1
ATOM 773 C C . LYS A 1 97 ? 48.938 16.253 -40.226 1.00 62.31 97 LYS A C 1
ATOM 775 O O . LYS A 1 97 ? 50.046 16.823 -40.316 1.00 62.31 97 LYS A O 1
#

pLDDT: mean 85.31, std 9.75, range [46.84, 98.12]

Radius of gyration: 31.87 Å; Cα contacts (8 Å, |Δi|>4): 67; chains: 1; bounding box: 73×28×73 Å

Mean predicted aligned error: 12.88 Å

Nearest PDB structures (foldseek):
  5v8w-assembly1_A  TM=4.391E-01  e=1.006E+00  Homo sapiens
  8vl4-assembly1_A  TM=3.042E-01  e=1.006E+00  synthetic construct
  3nvq-assembly1_A  TM=4.300E-01  e=2.216E+00  Homo sapiens
  7vp2-assembly1_A  TM=3.098E-01  e=5.857E+00  Arabidopsis thaliana

Foldseek 3Di:
DDPQWDWDADPQAIWIAGPVPRAIWGWHQDPNDTHTDGDPVVVVVVVVVVVVVVVVVVVVVVVVVVVVVVVVVVVVVPDDDPVVVVVVVVVVVVVVD

Solvent-accessible surface area (backbone atoms only — not comparable to full-atom values): 5664 Å² total; per-residue (Å²): 134,83,76,51,64,47,80,46,83,52,99,89,40,34,36,40,31,34,73,85,79,68,50,60,24,54,25,43,81,52,96,93,39,79,47,65,46,78,36,77,68,54,54,54,58,49,48,53,51,49,53,52,50,52,53,51,52,50,56,49,49,57,50,50,55,52,51,50,53,53,50,52,54,52,51,58,72,68,50,77,52,71,67,58,48,53,52,52,50,54,55,50,56,66,70,76,106